Protein AF-A0A8J3CL01-F1 (afdb_monomer_lite)

Sequence (158 aa):
MAGSVVAPVLAARTAGLYGGDELVAAVVAAPDPAASWGEQIRSAIRAVTEVPAHDPRKARVKLIEVIGAGPCAEERRQRGLRAFADLLLAWLPPAAVQRGIDPDTLAVGLVAAANELFVGWIGGHLDLDRERLVEHIALLIEATANQIAGDDSPLGTY

InterPro domains:
  IPR036271 Tetracyclin repressor-like, C-terminal domain superfamily [SSF48498] (39-140)

Secondary structure (DSSP, 8-state):
-----HHHHHHHHHHHH-TT-HHHHHHHHS--TTS-HHHHHHHHHHHHHHHHHH-HHHHHIIIIITTTS-HHHHHHHHHHHHHHHHHHHTTS-THHHHTT--HHHHHHHHHHHHHHHHHHHHTT-S---HHHHHHHHHHHHHHHHHHHHTTS-SS---

Radius of gyration: 16.12 Å; chains: 1; bounding box: 37×34×44 Å

Foldseek 3Di:
DDADPLLVVLVVVPPPQPPPDPLLVQLSPQADSPDDLLVNLLRSLVSNLVVCVVPLPVVCCLQPVLVPPDDVSVVVNVSVLLSQLVSLLSSADPLCVVVVHDSSVVSSVLSVVLSVLVSCVSVVVDPDDSSRSSVVSSCSSVVVRVVSVPPDDPDDDD

Organism: NCBI:txid907463

pLDDT: mean 76.83, std 18.63, range [29.73, 96.56]

Structure (mmCIF, N/CA/C/O backbone):
data_AF-A0A8J3CL01-F1
#
_entry.id   AF-A0A8J3CL01-F1
#
loop_
_atom_site.group_PDB
_atom_site.id
_atom_site.type_symbol
_atom_site.label_atom_id
_atom_site.label_alt_id
_atom_site.label_comp_id
_atom_site.label_asym_id
_atom_site.label_entity_id
_atom_site.label_seq_id
_atom_site.pdbx_PDB_ins_code
_atom_site.Cartn_x
_atom_site.Cartn_y
_atom_site.Cartn_z
_atom_site.occupancy
_atom_site.B_iso_or_equiv
_atom_site.auth_seq_id
_atom_site.auth_comp_id
_atom_site.auth_asym_id
_atom_site.auth_atom_id
_atom_site.pdbx_PDB_model_num
ATOM 1 N N . MET A 1 1 ? 17.928 -13.318 -14.629 1.00 29.73 1 MET A N 1
ATOM 2 C CA . MET A 1 1 ? 18.687 -13.829 -13.463 1.00 29.73 1 MET A CA 1
ATOM 3 C C . MET A 1 1 ? 19.318 -12.661 -12.700 1.00 29.73 1 MET A C 1
ATOM 5 O O . MET A 1 1 ? 20.533 -12.537 -12.660 1.00 29.73 1 MET A O 1
ATOM 9 N N . ALA A 1 2 ? 18.491 -11.791 -12.114 1.00 30.92 2 ALA A N 1
ATOM 10 C CA . ALA A 1 2 ? 18.914 -10.743 -11.184 1.00 30.92 2 ALA A CA 1
ATOM 11 C C . ALA A 1 2 ? 18.177 -11.023 -9.870 1.00 30.92 2 ALA A C 1
ATOM 13 O O . ALA A 1 2 ? 17.033 -10.621 -9.684 1.00 30.92 2 ALA A O 1
ATOM 14 N N . GLY A 1 3 ? 18.779 -11.874 -9.040 1.00 30.81 3 GLY A N 1
ATOM 15 C CA . GLY A 1 3 ? 18.185 -12.329 -7.790 1.00 30.81 3 GLY A CA 1
ATOM 16 C C . GLY A 1 3 ? 18.239 -11.250 -6.711 1.00 30.81 3 GLY A C 1
ATOM 17 O O . GLY A 1 3 ? 19.301 -10.705 -6.437 1.00 30.81 3 GLY A O 1
ATOM 18 N N . SER A 1 4 ? 17.088 -10.992 -6.086 1.00 43.66 4 SER A N 1
ATOM 19 C CA . SER A 1 4 ? 16.929 -10.812 -4.635 1.00 43.66 4 SER A CA 1
ATOM 20 C C . SER A 1 4 ? 17.972 -9.941 -3.898 1.00 43.66 4 SER A C 1
ATOM 22 O O . SER A 1 4 ? 18.529 -10.360 -2.883 1.00 43.66 4 SER A O 1
ATOM 24 N N . VAL A 1 5 ? 18.206 -8.701 -4.340 1.00 40.94 5 VAL A N 1
ATOM 25 C CA . VAL A 1 5 ? 18.986 -7.712 -3.551 1.00 40.94 5 VAL A CA 1
ATOM 26 C C . VAL A 1 5 ? 18.081 -6.823 -2.677 1.00 40.94 5 VAL A C 1
ATOM 28 O O . VAL A 1 5 ? 18.558 -6.128 -1.786 1.00 40.94 5 VAL A O 1
ATOM 31 N N . VAL A 1 6 ? 16.759 -6.876 -2.868 1.00 45.94 6 VAL A N 1
ATOM 32 C CA . VAL A 1 6 ? 15.808 -5.996 -2.165 1.00 45.94 6 VAL A CA 1
ATOM 33 C C . VAL A 1 6 ? 15.578 -6.425 -0.706 1.00 45.94 6 VAL A C 1
ATOM 35 O O . VAL A 1 6 ? 15.554 -5.581 0.189 1.00 45.94 6 VAL A O 1
ATOM 38 N N . ALA A 1 7 ? 15.500 -7.731 -0.428 1.00 38.72 7 ALA A N 1
ATOM 39 C CA . ALA A 1 7 ? 15.197 -8.253 0.910 1.00 38.72 7 ALA A CA 1
ATOM 40 C C . ALA A 1 7 ? 16.244 -7.896 2.001 1.00 38.72 7 ALA A C 1
ATOM 42 O O . ALA A 1 7 ? 15.841 -7.482 3.090 1.00 38.72 7 ALA A O 1
ATOM 43 N N . PRO A 1 8 ? 17.573 -7.960 1.753 1.00 35.53 8 PRO A N 1
ATOM 44 C CA . PRO A 1 8 ? 18.574 -7.600 2.766 1.00 35.53 8 PRO A CA 1
ATOM 45 C C . PRO A 1 8 ? 18.678 -6.086 3.014 1.00 35.53 8 PRO A C 1
ATOM 47 O O . PRO A 1 8 ? 18.942 -5.660 4.138 1.00 35.53 8 PRO A O 1
ATOM 50 N N . VAL A 1 9 ? 18.459 -5.265 1.979 1.00 39.69 9 VAL A N 1
ATOM 51 C CA . VAL A 1 9 ? 18.532 -3.794 2.070 1.00 39.69 9 VAL A CA 1
ATOM 52 C C . VAL A 1 9 ? 17.346 -3.238 2.860 1.00 39.69 9 VAL A C 1
ATOM 54 O O . VAL A 1 9 ? 17.525 -2.342 3.690 1.00 39.69 9 VAL A O 1
ATOM 57 N N . LEU A 1 10 ? 16.158 -3.823 2.674 1.00 41.31 10 LEU A N 1
ATOM 58 C CA . LEU A 1 10 ? 14.972 -3.523 3.475 1.00 41.31 10 LEU A CA 1
ATOM 59 C C . LEU A 1 10 ? 15.162 -3.944 4.938 1.00 41.31 10 LEU A C 1
ATOM 61 O O . LEU A 1 10 ? 14.931 -3.134 5.830 1.00 41.31 10 LEU A O 1
ATOM 65 N N . ALA A 1 11 ? 15.668 -5.149 5.214 1.00 38.78 11 ALA A N 1
ATOM 66 C CA . ALA A 1 11 ? 15.894 -5.622 6.586 1.00 38.78 11 ALA A CA 1
ATOM 67 C C . ALA A 1 11 ? 16.926 -4.777 7.371 1.00 38.78 11 ALA A C 1
ATOM 69 O O . ALA A 1 11 ? 16.740 -4.517 8.559 1.00 38.78 11 ALA A O 1
ATOM 70 N N . ALA A 1 12 ? 17.991 -4.298 6.716 1.00 35.88 12 ALA A N 1
ATOM 71 C CA . ALA A 1 12 ? 19.048 -3.516 7.367 1.00 35.88 12 ALA A CA 1
ATOM 72 C C . ALA A 1 12 ? 18.678 -2.038 7.623 1.00 35.88 12 ALA A C 1
ATOM 74 O O . ALA A 1 12 ? 19.176 -1.448 8.582 1.00 35.88 12 ALA A O 1
ATOM 75 N N . ARG A 1 13 ? 17.793 -1.428 6.814 1.00 39.69 13 ARG A N 1
ATOM 76 C CA . ARG A 1 13 ? 17.291 -0.054 7.045 1.00 39.69 13 ARG A CA 1
ATOM 77 C C . ARG A 1 13 ? 16.098 0.011 8.011 1.00 39.69 13 ARG A C 1
ATOM 79 O O . ARG A 1 13 ? 15.896 1.035 8.656 1.00 39.69 13 ARG A O 1
ATOM 86 N N . THR A 1 14 ? 15.320 -1.061 8.145 1.00 41.25 14 THR A N 1
ATOM 87 C CA . THR A 1 14 ? 14.016 -1.051 8.843 1.00 41.25 14 THR A CA 1
ATOM 88 C C . THR A 1 14 ? 14.088 -1.202 10.367 1.00 41.25 14 THR A C 1
ATOM 90 O O . THR A 1 14 ? 13.235 -0.657 11.068 1.00 41.25 14 THR A O 1
ATOM 93 N N . ALA A 1 15 ? 15.104 -1.878 10.911 1.00 38.00 15 ALA A N 1
ATOM 94 C CA . ALA A 1 15 ? 15.146 -2.237 12.335 1.00 38.00 15 ALA A CA 1
ATOM 95 C C . ALA A 1 15 ? 15.335 -1.046 13.304 1.00 38.00 15 ALA A C 1
ATOM 97 O O . ALA A 1 15 ? 14.958 -1.143 14.470 1.00 38.00 15 ALA A O 1
ATOM 98 N N . GLY A 1 16 ? 15.896 0.079 12.840 1.00 34.53 16 GLY A N 1
ATOM 99 C CA . GLY A 1 16 ? 16.150 1.267 13.671 1.00 34.53 16 GLY A CA 1
ATOM 100 C C . GLY A 1 16 ? 15.174 2.434 13.474 1.00 34.53 16 GLY A C 1
ATOM 101 O O . GLY A 1 16 ? 15.035 3.264 14.368 1.00 34.53 16 GLY A O 1
ATOM 102 N N . LEU A 1 17 ? 14.491 2.509 12.324 1.00 39.59 17 LEU A N 1
ATOM 103 C CA . LEU A 1 17 ? 13.697 3.679 11.909 1.00 39.59 17 LEU A CA 1
ATOM 104 C C . LEU A 1 17 ? 12.191 3.564 12.221 1.00 39.59 17 LEU A C 1
ATOM 106 O O . LEU A 1 17 ? 11.524 4.587 12.369 1.00 39.59 17 LEU A O 1
ATOM 110 N N . TYR A 1 18 ? 11.6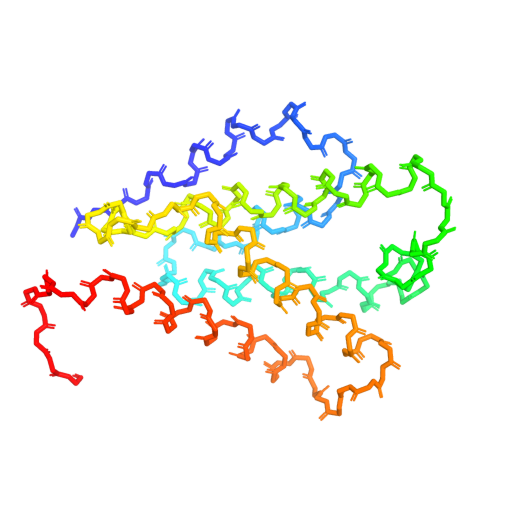55 2.346 12.375 1.00 44.56 18 TYR A N 1
ATOM 111 C CA . TYR A 1 18 ? 10.203 2.093 12.459 1.00 44.56 18 TYR A CA 1
ATOM 112 C C . TYR A 1 18 ? 9.719 1.551 13.807 1.00 44.56 18 TYR A C 1
ATOM 114 O O . TYR A 1 18 ? 8.640 0.960 13.882 1.00 44.56 18 TYR A O 1
ATOM 122 N N . GLY A 1 19 ? 10.507 1.746 14.871 1.00 35.38 19 GLY A N 1
ATOM 123 C CA . GLY A 1 19 ? 10.215 1.271 16.225 1.00 35.38 19 GLY A CA 1
ATOM 124 C C . GLY A 1 19 ? 8.768 1.551 16.651 1.00 35.38 19 GLY A C 1
ATOM 125 O O . GLY A 1 19 ? 8.429 2.665 17.045 1.00 35.38 19 GLY A O 1
ATOM 126 N N . GLY A 1 20 ? 7.915 0.527 16.553 1.00 51.44 20 GLY A N 1
ATOM 127 C CA . GLY A 1 20 ? 6.523 0.553 17.002 1.00 51.44 20 GLY A CA 1
ATOM 128 C C . GLY A 1 20 ? 5.431 0.511 15.926 1.00 51.44 20 GLY A C 1
ATOM 129 O O . GLY A 1 20 ? 4.265 0.650 16.300 1.00 51.44 20 GLY A O 1
ATOM 130 N N . ASP A 1 21 ? 5.733 0.335 14.632 1.00 68.88 21 ASP A N 1
ATOM 131 C CA . ASP A 1 21 ? 4.691 0.159 13.601 1.00 68.88 21 ASP A CA 1
ATOM 132 C C . ASP A 1 21 ? 4.547 -1.294 13.123 1.00 68.88 21 ASP A C 1
ATOM 134 O O . ASP A 1 21 ? 5.201 -1.749 12.186 1.00 68.88 21 ASP A O 1
ATOM 138 N N . GLU A 1 22 ? 3.656 -2.032 13.787 1.00 75.00 22 GLU A N 1
ATOM 139 C CA . GLU A 1 22 ? 3.315 -3.430 13.473 1.00 75.00 22 GLU A CA 1
ATOM 140 C C . GLU A 1 22 ? 2.908 -3.648 12.004 1.00 75.00 22 GLU A C 1
ATOM 142 O O . GLU A 1 22 ? 3.151 -4.718 11.455 1.00 75.00 22 GLU A O 1
ATOM 147 N N . LEU A 1 23 ? 2.330 -2.629 11.353 1.00 75.94 23 LEU A N 1
ATOM 148 C CA . LEU A 1 23 ? 1.895 -2.702 9.958 1.00 75.94 23 LEU A CA 1
ATOM 149 C C . LEU A 1 23 ? 3.093 -2.734 9.004 1.00 75.94 23 LEU A C 1
ATOM 151 O O . LEU A 1 23 ? 3.113 -3.517 8.060 1.00 75.94 23 LEU A O 1
ATOM 155 N N . VAL A 1 24 ? 4.112 -1.915 9.275 1.00 78.69 24 VAL A N 1
ATOM 156 C CA . VAL A 1 24 ? 5.361 -1.900 8.498 1.00 78.69 24 VAL A CA 1
ATOM 157 C C . VAL A 1 24 ? 6.088 -3.233 8.670 1.00 78.69 24 VAL A C 1
ATOM 159 O O . VAL A 1 24 ? 6.536 -3.822 7.691 1.00 78.69 24 VAL A O 1
ATOM 162 N N . ALA A 1 25 ? 6.143 -3.754 9.900 1.00 79.12 25 ALA A N 1
ATOM 163 C CA . ALA A 1 25 ? 6.736 -5.062 10.170 1.00 79.12 25 ALA A CA 1
ATOM 164 C C . ALA A 1 25 ? 6.010 -6.197 9.424 1.00 79.12 25 ALA A C 1
ATOM 166 O O . ALA A 1 25 ? 6.664 -7.060 8.841 1.00 79.12 25 ALA A O 1
ATOM 167 N N . ALA A 1 26 ? 4.673 -6.167 9.392 1.00 79.31 26 ALA A N 1
ATOM 168 C CA . ALA A 1 26 ? 3.873 -7.140 8.654 1.00 79.31 26 ALA A CA 1
ATOM 169 C C . ALA A 1 26 ? 4.161 -7.096 7.143 1.00 79.31 26 ALA A C 1
ATOM 171 O O . ALA A 1 26 ? 4.343 -8.144 6.529 1.00 79.31 26 ALA A O 1
ATOM 172 N N . VAL A 1 27 ? 4.282 -5.900 6.553 1.00 82.50 27 VAL A N 1
ATOM 173 C CA . VAL A 1 27 ? 4.640 -5.739 5.132 1.00 82.50 27 VAL A CA 1
ATOM 174 C C . VAL A 1 27 ? 6.028 -6.270 4.818 1.00 82.50 27 VAL A C 1
ATOM 176 O O . VAL A 1 27 ? 6.211 -6.898 3.784 1.00 82.50 27 VAL A O 1
ATOM 179 N N . VAL A 1 28 ? 7.008 -6.024 5.684 1.00 82.00 28 VAL A N 1
ATOM 180 C CA . VAL A 1 28 ? 8.385 -6.484 5.456 1.00 82.00 28 VAL A CA 1
ATOM 181 C C . VAL A 1 28 ? 8.487 -8.009 5.543 1.00 82.00 28 VAL A C 1
ATOM 183 O O . VAL A 1 28 ? 9.258 -8.608 4.800 1.00 82.00 28 VAL A O 1
ATOM 186 N N . ALA A 1 29 ? 7.718 -8.641 6.431 1.00 81.19 29 ALA A N 1
ATOM 187 C CA . ALA A 1 29 ? 7.794 -10.081 6.673 1.00 81.19 29 ALA A CA 1
ATOM 188 C C . ALA A 1 29 ? 6.967 -10.939 5.697 1.00 81.19 29 ALA A C 1
ATOM 190 O O . ALA A 1 29 ? 7.199 -12.142 5.610 1.00 81.19 29 ALA A O 1
ATOM 191 N N . ALA A 1 30 ? 5.982 -10.357 5.008 1.00 82.31 30 ALA A N 1
ATOM 192 C CA . ALA A 1 30 ? 5.005 -11.114 4.223 1.00 82.31 30 ALA A CA 1
ATOM 193 C C . ALA A 1 30 ? 5.465 -11.597 2.829 1.00 82.31 30 ALA A C 1
ATOM 195 O O . ALA A 1 30 ? 5.020 -12.669 2.408 1.00 82.31 30 ALA A O 1
ATOM 196 N N . PRO A 1 31 ? 6.279 -10.852 2.059 1.00 82.81 31 PRO A N 1
ATOM 197 C CA . PRO A 1 31 ? 6.703 -11.291 0.733 1.00 82.81 31 PRO A CA 1
ATOM 198 C C . PRO A 1 31 ? 7.636 -12.507 0.789 1.00 82.81 31 PRO A C 1
ATOM 200 O O . PRO A 1 31 ? 8.660 -12.475 1.468 1.00 82.81 31 PRO A O 1
ATOM 203 N N . ASP A 1 32 ? 7.321 -13.550 0.017 1.00 82.19 32 ASP A N 1
ATOM 204 C CA . ASP A 1 32 ? 8.273 -14.620 -0.295 1.00 82.19 32 ASP A CA 1
ATOM 205 C C . ASP A 1 32 ? 9.270 -14.106 -1.352 1.00 82.19 32 ASP A C 1
ATOM 207 O O . ASP A 1 32 ? 8.844 -13.766 -2.462 1.00 82.19 32 ASP A O 1
ATOM 211 N N . PRO A 1 33 ? 10.586 -14.057 -1.064 1.00 78.00 33 PRO A N 1
ATOM 212 C CA . PRO A 1 33 ? 11.588 -13.623 -2.035 1.00 78.00 33 PRO A CA 1
ATOM 213 C C . PRO A 1 33 ? 11.632 -14.467 -3.319 1.00 78.00 33 PRO A C 1
ATOM 215 O O . PRO A 1 33 ? 12.180 -14.006 -4.321 1.00 78.00 33 PRO A O 1
ATOM 218 N N . ALA A 1 34 ? 11.098 -15.695 -3.294 1.00 83.44 34 ALA A N 1
ATOM 219 C CA . ALA A 1 34 ? 11.015 -16.581 -4.453 1.00 83.44 34 ALA A CA 1
ATOM 220 C C . ALA A 1 34 ? 9.773 -16.340 -5.332 1.00 83.44 34 ALA A C 1
ATOM 222 O O . ALA A 1 34 ? 9.740 -16.820 -6.468 1.00 83.44 34 ALA A O 1
ATOM 223 N N . ALA A 1 35 ? 8.767 -15.610 -4.840 1.00 84.50 35 ALA A N 1
ATOM 224 C CA . ALA A 1 35 ? 7.551 -15.309 -5.592 1.00 84.50 35 ALA A CA 1
ATOM 225 C C . ALA A 1 35 ? 7.791 -14.234 -6.664 1.00 84.50 35 ALA A C 1
ATOM 227 O O . ALA A 1 35 ? 8.749 -13.454 -6.581 1.00 84.50 35 ALA A O 1
ATOM 228 N N . SER A 1 36 ? 6.907 -14.147 -7.666 1.00 85.69 36 SER A N 1
ATOM 229 C CA . SER A 1 36 ? 6.982 -13.045 -8.628 1.00 85.69 36 SER A CA 1
ATOM 230 C C . SER A 1 36 ? 6.758 -11.701 -7.931 1.00 85.69 36 SER A C 1
ATOM 232 O O . SER A 1 36 ? 6.167 -11.615 -6.853 1.00 85.69 36 SER A O 1
ATOM 234 N N . TRP A 1 37 ? 7.214 -10.622 -8.560 1.00 83.44 37 TRP A N 1
ATOM 235 C CA . TRP A 1 37 ? 7.064 -9.276 -8.012 1.00 83.44 37 TRP A CA 1
ATOM 236 C C . TRP A 1 37 ? 5.596 -8.904 -7.729 1.00 83.44 37 TRP A C 1
ATOM 238 O O . TRP A 1 37 ? 5.290 -8.380 -6.658 1.00 83.44 37 TRP A O 1
ATOM 248 N N . GLY A 1 38 ? 4.674 -9.255 -8.631 1.00 86.19 38 GLY A N 1
ATOM 249 C CA . GLY A 1 38 ? 3.241 -9.018 -8.426 1.00 86.19 38 GLY A CA 1
ATOM 250 C C . GLY A 1 38 ? 2.660 -9.818 -7.253 1.00 86.19 38 GLY A C 1
ATOM 251 O O . GLY A 1 38 ? 1.788 -9.337 -6.528 1.00 86.19 38 GLY A O 1
ATOM 252 N N . GLU A 1 39 ? 3.158 -11.028 -6.999 1.00 89.44 39 GLU A N 1
ATOM 253 C CA . GLU A 1 39 ? 2.743 -11.825 -5.835 1.00 89.44 39 GLU A CA 1
ATOM 254 C C . GLU A 1 39 ? 3.328 -11.289 -4.528 1.00 89.44 39 GLU A C 1
ATOM 256 O O . GLU A 1 39 ? 2.634 -11.277 -3.509 1.00 89.44 39 GLU A O 1
ATOM 261 N N . GLN A 1 40 ? 4.560 -10.777 -4.557 1.00 87.06 40 GLN A N 1
ATOM 262 C CA . GLN A 1 40 ? 5.170 -10.084 -3.421 1.00 87.06 40 GLN A CA 1
ATOM 263 C C . GLN A 1 40 ? 4.359 -8.839 -3.027 1.00 87.06 40 GLN A C 1
ATOM 265 O O . GLN A 1 40 ? 4.047 -8.670 -1.846 1.00 87.06 40 GLN A O 1
ATOM 270 N N . ILE A 1 41 ? 3.934 -8.025 -4.004 1.00 88.88 41 ILE A N 1
ATOM 271 C CA . ILE A 1 41 ? 3.058 -6.863 -3.776 1.00 88.88 41 ILE A CA 1
ATOM 272 C C . ILE A 1 41 ? 1.733 -7.291 -3.145 1.00 88.88 41 ILE A C 1
ATOM 274 O O . ILE A 1 41 ? 1.337 -6.757 -2.107 1.00 88.88 41 ILE A O 1
ATOM 278 N N . ARG A 1 42 ? 1.055 -8.285 -3.728 1.00 93.62 42 ARG A N 1
ATOM 279 C CA . ARG A 1 42 ? -0.212 -8.789 -3.181 1.00 93.62 42 ARG A CA 1
ATOM 280 C C . ARG A 1 42 ? -0.050 -9.326 -1.759 1.00 93.62 42 ARG A C 1
ATOM 282 O O . ARG A 1 42 ? -0.907 -9.065 -0.919 1.00 93.62 42 ARG A O 1
ATOM 289 N N . SER A 1 43 ? 1.043 -10.038 -1.465 1.00 91.06 43 SER A N 1
ATOM 290 C CA . SER A 1 43 ? 1.338 -10.543 -0.115 1.00 91.06 43 SER A CA 1
ATOM 291 C C . SER A 1 43 ? 1.512 -9.405 0.896 1.00 91.06 43 SER A C 1
ATOM 293 O O . SER A 1 43 ? 0.894 -9.417 1.961 1.00 91.06 43 SER A O 1
ATOM 295 N N . ALA A 1 44 ? 2.274 -8.371 0.531 1.00 88.75 44 ALA A N 1
ATOM 296 C CA . ALA A 1 44 ? 2.447 -7.171 1.343 1.00 88.75 44 ALA A CA 1
ATOM 297 C C . ALA A 1 44 ? 1.111 -6.465 1.641 1.00 88.75 44 ALA A C 1
ATOM 299 O O . ALA A 1 44 ? 0.819 -6.144 2.794 1.00 88.75 44 ALA A O 1
ATOM 300 N N . ILE A 1 45 ? 0.262 -6.266 0.628 1.00 91.38 45 ILE A N 1
ATOM 301 C CA . ILE A 1 45 ? -1.047 -5.614 0.803 1.00 91.38 45 ILE A CA 1
ATOM 302 C C . ILE A 1 45 ? -1.981 -6.487 1.654 1.00 91.38 45 ILE A C 1
ATOM 304 O O . ILE A 1 45 ? -2.680 -5.980 2.539 1.00 91.38 45 ILE A O 1
ATOM 308 N N . ARG A 1 46 ? -1.969 -7.814 1.459 1.00 92.75 46 ARG A N 1
ATOM 309 C CA . ARG A 1 46 ? -2.707 -8.745 2.324 1.00 92.75 46 ARG A CA 1
ATOM 310 C C . ARG A 1 46 ? -2.283 -8.611 3.782 1.00 92.75 46 ARG A C 1
ATOM 312 O O . ARG A 1 46 ? -3.154 -8.535 4.644 1.00 92.75 46 ARG A O 1
ATOM 319 N N . ALA A 1 47 ? -0.990 -8.496 4.064 1.00 88.44 47 ALA A N 1
ATOM 320 C CA . ALA A 1 47 ? -0.499 -8.341 5.431 1.00 88.44 47 ALA A CA 1
ATOM 321 C C . ALA A 1 47 ? -1.023 -7.065 6.116 1.00 88.44 47 ALA A C 1
ATOM 323 O O . ALA A 1 47 ? -1.438 -7.110 7.273 1.00 88.44 47 ALA A O 1
ATOM 324 N N . VAL A 1 48 ? -1.087 -5.940 5.394 1.00 82.69 48 VAL A N 1
ATOM 325 C CA . VAL A 1 48 ? -1.667 -4.682 5.913 1.00 82.69 48 VAL A CA 1
ATOM 326 C C . VAL A 1 48 ? -3.164 -4.822 6.175 1.00 82.69 48 VAL A C 1
ATOM 328 O O . VAL A 1 48 ? -3.660 -4.376 7.210 1.00 82.69 48 VAL A O 1
ATOM 331 N N . THR A 1 49 ? -3.888 -5.455 5.251 1.00 86.25 49 THR A N 1
ATOM 332 C CA . THR A 1 49 ? -5.350 -5.616 5.337 1.00 86.25 49 THR A CA 1
ATOM 333 C C . THR A 1 49 ? -5.798 -6.648 6.380 1.00 86.25 49 THR A C 1
ATOM 335 O O . THR A 1 49 ? -6.968 -6.650 6.753 1.00 86.25 49 THR A O 1
ATOM 338 N N . GLU A 1 50 ? -4.891 -7.476 6.910 1.00 82.94 50 GLU A N 1
ATOM 339 C CA . GLU A 1 50 ? -5.174 -8.417 8.008 1.00 82.94 50 GLU A CA 1
ATOM 340 C C . GLU A 1 50 ? -5.303 -7.710 9.372 1.00 82.94 50 GLU A C 1
ATOM 342 O O . GLU A 1 50 ? -6.063 -8.133 10.241 1.00 82.94 50 GLU A O 1
ATOM 347 N N . VAL A 1 51 ? -4.606 -6.588 9.581 1.00 71.62 51 VAL A N 1
ATOM 348 C CA . VAL A 1 51 ? -4.627 -5.880 10.874 1.00 71.62 51 VAL A CA 1
ATOM 349 C C . V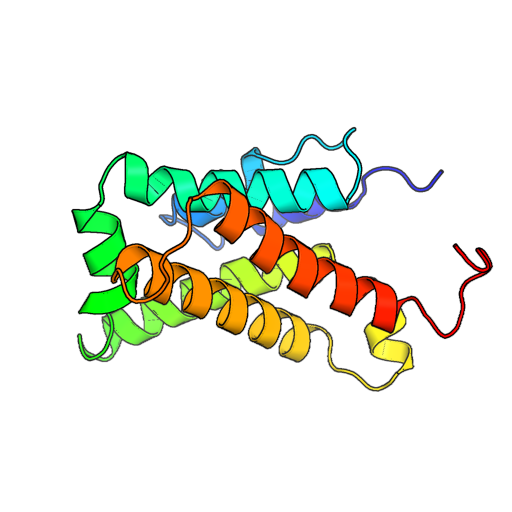AL A 1 51 ? -6.026 -5.361 11.255 1.00 71.62 51 VAL A C 1
ATOM 351 O O . VAL A 1 51 ? -6.434 -5.574 12.400 1.00 71.62 51 VAL A O 1
ATOM 354 N N . PRO A 1 52 ? -6.814 -4.749 10.346 1.00 66.56 52 PRO A N 1
ATOM 355 C CA . PRO A 1 52 ? -8.218 -4.440 10.609 1.00 66.5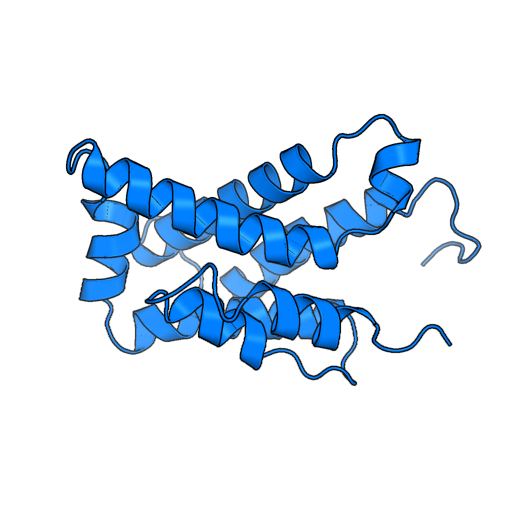6 52 PRO A CA 1
ATOM 356 C C . PRO A 1 52 ? -9.091 -5.667 10.870 1.00 66.56 52 PRO A C 1
ATOM 358 O O . PRO A 1 52 ? -10.074 -5.534 11.589 1.00 66.56 52 PRO A O 1
ATOM 361 N N . ALA A 1 53 ? -8.765 -6.843 10.318 1.00 65.88 53 ALA A N 1
ATOM 362 C CA . ALA A 1 53 ? -9.528 -8.066 10.578 1.00 65.88 53 ALA A CA 1
ATOM 363 C C . ALA A 1 53 ? -9.362 -8.536 12.035 1.00 65.88 53 ALA A C 1
ATOM 365 O O . ALA A 1 53 ? -10.305 -9.052 12.633 1.00 65.88 53 ALA A O 1
ATOM 366 N N . HIS A 1 54 ? -8.189 -8.292 12.630 1.00 68.62 54 HIS A N 1
ATOM 367 C CA . HIS A 1 54 ? -7.915 -8.599 14.033 1.00 68.62 54 HIS A CA 1
ATOM 368 C C . HIS A 1 54 ? -8.403 -7.523 15.016 1.00 68.62 54 HIS A C 1
ATOM 370 O O . HIS A 1 54 ? -8.896 -7.869 16.090 1.00 68.62 54 HIS A O 1
ATOM 376 N N . ASP A 1 55 ? -8.282 -6.232 14.681 1.00 73.06 55 ASP A N 1
ATOM 377 C CA . ASP A 1 55 ? -8.805 -5.132 15.507 1.00 73.06 55 ASP A CA 1
ATOM 378 C C . ASP A 1 55 ? -9.335 -3.964 14.646 1.00 73.06 55 ASP A C 1
ATOM 380 O O . ASP A 1 55 ? -8.620 -2.984 14.385 1.00 73.06 55 ASP A O 1
ATOM 384 N N . PRO A 1 56 ? -10.620 -4.020 14.245 1.00 73.88 56 PRO A N 1
ATOM 385 C CA . PRO A 1 56 ? -11.251 -2.968 13.449 1.00 73.88 56 PRO A CA 1
ATOM 386 C C . PRO A 1 56 ? -11.212 -1.592 14.125 1.00 73.88 56 PRO A C 1
ATOM 388 O O . PRO A 1 56 ? -11.118 -0.561 13.457 1.00 73.88 56 PRO A O 1
ATOM 391 N N . ARG A 1 57 ? -11.251 -1.552 15.466 1.00 75.88 57 ARG A N 1
ATOM 392 C CA . ARG A 1 57 ? -11.222 -0.301 16.234 1.00 75.88 57 ARG A CA 1
ATOM 393 C C . ARG A 1 57 ? -9.859 0.362 16.111 1.00 75.88 57 ARG A C 1
ATOM 395 O O . ARG A 1 57 ? -9.783 1.562 15.873 1.00 75.88 57 ARG A O 1
ATOM 402 N N . LYS A 1 58 ? -8.782 -0.416 16.233 1.00 74.56 58 LYS A N 1
ATOM 403 C CA . LYS A 1 58 ? -7.411 0.082 16.076 1.00 74.56 58 LYS A CA 1
ATOM 404 C C . LYS A 1 58 ? -7.163 0.609 14.666 1.00 74.56 58 LYS A C 1
ATOM 406 O O . LYS A 1 58 ? -6.551 1.665 14.518 1.00 74.56 58 LYS A O 1
ATOM 411 N N . ALA A 1 59 ? -7.668 -0.087 13.649 1.00 76.19 59 ALA A N 1
ATOM 412 C CA . ALA A 1 59 ? -7.577 0.366 12.266 1.00 76.19 59 ALA A CA 1
ATOM 413 C C . ALA A 1 59 ? -8.322 1.693 12.051 1.00 76.19 59 ALA A C 1
ATOM 415 O O . ALA A 1 59 ? -7.755 2.638 11.505 1.00 76.19 59 ALA A O 1
ATOM 416 N N . ARG A 1 60 ? -9.545 1.812 12.578 1.00 79.94 60 ARG A N 1
ATOM 417 C CA . ARG A 1 60 ? -10.334 3.049 12.528 1.00 79.94 60 ARG A CA 1
ATOM 418 C C . ARG A 1 60 ? -9.649 4.220 13.243 1.00 79.94 60 ARG A C 1
ATOM 420 O O . ARG A 1 60 ? -9.569 5.305 12.671 1.00 79.94 60 ARG A O 1
ATOM 427 N N . VAL A 1 61 ? -9.090 4.001 14.435 1.00 80.81 61 VAL A N 1
ATOM 428 C CA . VAL A 1 61 ? -8.328 5.033 15.162 1.00 80.81 61 VAL A CA 1
ATOM 429 C C . VAL A 1 61 ? -7.123 5.501 14.343 1.00 80.81 61 VAL A C 1
ATOM 431 O O . VAL A 1 61 ? -6.902 6.699 14.183 1.00 80.81 61 VAL A O 1
ATOM 434 N N . LYS A 1 62 ? -6.347 4.558 13.796 1.00 75.31 62 LYS A N 1
ATOM 435 C CA . LYS A 1 62 ? -5.108 4.855 13.064 1.00 75.31 62 LYS A CA 1
ATOM 436 C C . LYS A 1 62 ? -5.329 5.541 11.716 1.00 75.31 62 LYS A C 1
ATOM 438 O O . LYS A 1 62 ? -4.448 6.283 11.296 1.00 75.31 62 LYS A O 1
ATOM 443 N N . LEU A 1 63 ? -6.438 5.264 11.034 1.00 78.50 63 LEU A N 1
ATOM 444 C CA . LEU A 1 63 ? -6.635 5.663 9.635 1.00 78.50 63 LEU A CA 1
ATOM 445 C C . LEU A 1 63 ? -7.697 6.747 9.451 1.00 78.50 63 LEU A C 1
ATOM 447 O O . LEU A 1 63 ? -7.583 7.547 8.530 1.00 78.50 63 LEU A O 1
ATOM 451 N N . ILE A 1 64 ? -8.703 6.797 10.327 1.00 82.75 64 ILE A N 1
ATOM 452 C CA . ILE A 1 64 ? -9.835 7.724 10.208 1.00 82.75 64 ILE A CA 1
ATOM 453 C C . ILE A 1 64 ? -9.758 8.787 11.305 1.00 82.75 64 ILE A C 1
ATOM 455 O O . ILE A 1 64 ? -9.712 9.978 11.017 1.00 82.75 64 ILE A O 1
ATOM 459 N N . GLU A 1 65 ? -9.698 8.374 12.571 1.00 85.25 65 GLU A N 1
ATOM 460 C CA . GLU A 1 65 ? -9.798 9.306 13.709 1.00 85.25 65 GLU A CA 1
ATOM 461 C C . GLU A 1 65 ? -8.496 10.076 13.971 1.00 85.25 65 GLU A C 1
ATOM 463 O O . GLU A 1 65 ? -8.504 11.108 14.636 1.00 85.25 65 GLU A O 1
ATOM 468 N N . VAL A 1 66 ? -7.376 9.611 13.408 1.00 82.56 66 VAL A N 1
ATOM 469 C CA . VAL A 1 66 ? -6.094 10.331 13.421 1.00 82.56 66 VAL A CA 1
ATOM 470 C C . VAL A 1 66 ? -6.198 11.703 12.737 1.00 82.56 66 VAL A C 1
ATOM 472 O O . VAL A 1 66 ? -5.436 12.618 13.055 1.00 82.56 66 VAL A O 1
ATOM 475 N N . ILE A 1 67 ? -7.143 11.863 11.804 1.00 82.06 67 ILE A N 1
ATOM 476 C CA . ILE A 1 67 ? -7.348 13.102 11.059 1.00 82.06 67 ILE A CA 1
ATOM 477 C C . ILE A 1 67 ? -7.938 14.158 11.997 1.00 82.06 67 ILE A C 1
ATOM 479 O O . ILE A 1 67 ? -9.027 14.001 12.539 1.00 82.06 67 ILE A O 1
ATOM 483 N N . GLY A 1 68 ? -7.206 15.255 12.194 1.00 86.44 68 GLY A N 1
ATOM 484 C CA . GLY A 1 68 ? -7.615 16.329 13.104 1.00 86.44 68 GLY A CA 1
ATOM 485 C C . GLY A 1 68 ? -7.282 16.083 14.581 1.00 86.44 68 GLY A C 1
ATOM 486 O O . GLY A 1 68 ? -7.561 16.950 15.405 1.00 86.44 68 GLY A O 1
ATOM 487 N N . ALA A 1 69 ? -6.609 14.979 14.929 1.00 88.19 69 ALA A N 1
ATOM 488 C CA . ALA A 1 69 ? -6.205 14.657 16.306 1.00 88.19 69 ALA A CA 1
ATOM 489 C C . ALA A 1 69 ? -5.007 15.486 16.838 1.00 88.19 69 ALA A C 1
ATOM 491 O O . ALA A 1 69 ? -4.449 15.192 17.897 1.00 88.19 69 ALA A O 1
ATOM 492 N N . GLY A 1 70 ? -4.606 16.535 16.116 1.00 90.75 70 GLY A N 1
ATOM 493 C CA . GLY A 1 70 ? -3.545 17.469 16.494 1.00 90.75 70 GLY A CA 1
ATOM 494 C C . GLY A 1 70 ? -2.157 17.142 15.916 1.00 90.75 70 GLY A C 1
ATOM 495 O O . GLY A 1 70 ? -1.976 16.127 15.239 1.00 90.75 70 GLY A O 1
ATOM 496 N N . PRO A 1 71 ? -1.150 18.001 16.175 1.00 89.31 71 PRO A N 1
ATOM 497 C CA . PRO A 1 71 ? 0.144 17.951 15.484 1.00 89.31 71 PRO A CA 1
ATOM 498 C C . PRO A 1 71 ? 0.920 16.643 15.682 1.00 89.31 71 PRO A C 1
ATOM 500 O O . PRO A 1 71 ? 1.449 16.087 14.728 1.00 89.31 71 PRO A O 1
ATOM 503 N N . CYS A 1 72 ? 0.938 16.101 16.904 1.00 86.56 72 CYS A N 1
ATOM 504 C CA . CYS A 1 72 ? 1.650 14.855 17.206 1.00 86.56 72 CYS A CA 1
ATOM 505 C C . CYS A 1 72 ? 1.073 13.652 16.435 1.00 86.56 72 CYS A C 1
ATOM 507 O O . CYS A 1 72 ? 1.816 12.807 15.927 1.00 86.56 72 CYS A O 1
ATOM 509 N N . ALA A 1 73 ? -0.257 13.591 16.315 1.00 83.31 73 ALA A N 1
ATOM 510 C CA . ALA A 1 73 ? -0.942 12.545 15.566 1.00 83.31 73 ALA A CA 1
ATOM 511 C C . ALA A 1 73 ? -0.647 12.656 14.064 1.00 83.31 73 ALA A C 1
ATOM 513 O O . ALA A 1 73 ? -0.305 11.655 13.431 1.00 83.31 73 ALA A O 1
ATOM 514 N N . GLU A 1 74 ? -0.684 13.875 13.519 1.00 86.31 74 GLU A N 1
ATOM 515 C CA . GLU A 1 74 ? -0.335 14.125 12.120 1.00 86.31 74 GLU A CA 1
ATOM 516 C C . GLU A 1 74 ? 1.120 13.744 11.824 1.00 86.31 74 GLU A C 1
ATOM 518 O O . GLU A 1 74 ? 1.394 13.028 10.864 1.00 86.31 74 GLU A O 1
ATOM 523 N N . GLU A 1 75 ? 2.067 14.122 12.683 1.00 86.56 75 GLU A N 1
ATOM 524 C CA . GLU A 1 75 ? 3.465 13.722 12.529 1.00 86.56 75 GLU A CA 1
ATOM 525 C C . GLU A 1 75 ? 3.646 12.199 12.557 1.00 86.56 75 GLU A C 1
ATOM 527 O O . GLU A 1 75 ? 4.405 11.646 11.755 1.00 86.56 75 GLU A O 1
ATOM 532 N N . ARG A 1 76 ? 2.957 11.501 13.470 1.00 83.56 76 ARG A N 1
ATOM 533 C CA . ARG A 1 76 ? 3.007 10.035 13.568 1.00 83.56 76 ARG A CA 1
ATOM 534 C C . ARG A 1 76 ? 2.450 9.377 12.307 1.00 83.56 76 ARG A C 1
ATOM 536 O O . ARG A 1 76 ? 3.065 8.425 11.823 1.00 83.56 76 ARG A O 1
ATOM 543 N N . ARG A 1 77 ? 1.336 9.892 11.779 1.00 85.19 77 ARG A N 1
ATOM 544 C CA . ARG A 1 77 ? 0.710 9.437 10.530 1.00 85.19 77 ARG A CA 1
ATOM 545 C C . ARG A 1 77 ? 1.650 9.628 9.347 1.00 85.19 77 ARG A C 1
ATOM 547 O O . ARG A 1 77 ? 1.919 8.687 8.609 1.00 85.19 77 ARG A O 1
ATOM 554 N N . GLN A 1 78 ? 2.220 10.821 9.221 1.00 87.88 78 GLN A N 1
ATOM 555 C CA . GLN A 1 78 ? 3.146 11.164 8.148 1.00 87.88 78 GLN A CA 1
ATOM 556 C C . GLN A 1 78 ? 4.435 10.335 8.201 1.00 87.88 78 GLN A C 1
ATOM 558 O O . GLN A 1 78 ? 4.944 9.924 7.162 1.00 87.88 78 GLN A O 1
ATOM 563 N N . ARG A 1 79 ? 4.959 10.030 9.399 1.00 87.25 79 ARG A N 1
ATOM 564 C CA . ARG A 1 79 ? 6.076 9.079 9.555 1.00 87.25 79 ARG A CA 1
ATOM 565 C C . ARG A 1 79 ? 5.711 7.673 9.072 1.00 87.25 79 ARG A C 1
ATOM 567 O O . ARG A 1 79 ? 6.531 7.051 8.410 1.00 87.25 79 ARG A O 1
ATOM 574 N N . GLY A 1 80 ? 4.501 7.197 9.367 1.00 84.06 80 GLY A N 1
ATOM 575 C CA . GLY A 1 80 ? 4.019 5.898 8.888 1.00 84.06 80 GLY A CA 1
ATOM 576 C C . GLY A 1 80 ? 3.889 5.843 7.365 1.00 84.06 80 GLY A C 1
ATOM 577 O O . GLY A 1 80 ? 4.401 4.924 6.741 1.00 84.06 80 GLY A O 1
ATOM 578 N N . LEU A 1 81 ? 3.282 6.858 6.743 1.00 87.69 81 LEU A N 1
ATOM 579 C CA . LEU A 1 81 ? 3.172 6.921 5.279 1.00 87.69 81 LEU A CA 1
ATOM 580 C C . LEU A 1 81 ? 4.545 6.977 4.599 1.00 87.69 81 LEU A C 1
ATOM 582 O O . LEU A 1 81 ? 4.767 6.277 3.615 1.00 87.69 81 LEU A O 1
ATOM 586 N N . ARG A 1 82 ? 5.489 7.745 5.157 1.00 89.81 82 ARG A N 1
ATOM 587 C CA . ARG A 1 82 ? 6.876 7.768 4.669 1.00 89.81 82 ARG A CA 1
ATOM 588 C C . ARG A 1 82 ? 7.553 6.403 4.780 1.00 89.81 82 ARG A C 1
ATOM 590 O O . ARG A 1 82 ? 8.200 5.991 3.830 1.00 89.81 82 ARG A O 1
ATOM 597 N N . ALA A 1 83 ? 7.324 5.668 5.868 1.00 87.06 83 ALA A N 1
ATOM 598 C CA . ALA A 1 83 ? 7.837 4.308 6.020 1.00 87.06 83 ALA A CA 1
ATOM 599 C C . ALA A 1 83 ? 7.397 3.380 4.883 1.00 87.06 83 ALA A C 1
ATOM 601 O O . ALA A 1 83 ? 8.211 2.663 4.313 1.00 87.06 83 ALA A O 1
ATOM 602 N N . PHE A 1 84 ? 6.112 3.407 4.525 1.00 86.12 84 PHE A N 1
ATOM 603 C CA . PHE A 1 84 ? 5.614 2.618 3.398 1.00 86.12 84 PHE A CA 1
ATOM 604 C C . PHE A 1 84 ? 6.164 3.107 2.058 1.00 86.12 84 PHE A C 1
ATOM 606 O O . PHE A 1 84 ? 6.429 2.285 1.184 1.00 86.12 84 PHE A O 1
ATOM 613 N N . ALA A 1 85 ? 6.359 4.419 1.893 1.00 90.38 85 ALA A N 1
ATOM 614 C CA . ALA A 1 85 ? 6.944 4.974 0.676 1.00 90.38 85 ALA A CA 1
ATOM 615 C C . ALA A 1 85 ? 8.392 4.499 0.492 1.00 90.38 85 ALA A C 1
ATOM 617 O O . ALA A 1 85 ? 8.747 4.085 -0.606 1.00 90.38 85 ALA A O 1
ATOM 618 N N . ASP A 1 86 ? 9.185 4.446 1.565 1.00 88.25 86 ASP A N 1
ATOM 619 C CA . ASP A 1 86 ? 10.550 3.907 1.534 1.00 88.25 86 ASP A CA 1
ATOM 620 C C . ASP A 1 86 ? 10.575 2.430 1.095 1.00 88.25 86 ASP A C 1
ATOM 622 O O . ASP A 1 86 ? 11.450 2.015 0.331 1.00 88.25 86 ASP A O 1
ATOM 626 N N . LEU A 1 87 ? 9.605 1.628 1.559 1.00 85.44 87 LEU A N 1
ATOM 627 C CA . LEU A 1 87 ? 9.467 0.227 1.146 1.00 85.44 87 LEU A CA 1
ATOM 628 C C . LEU A 1 87 ? 9.121 0.115 -0.341 1.00 85.44 87 LEU A C 1
ATOM 630 O O . LEU A 1 87 ? 9.735 -0.668 -1.063 1.00 85.44 87 LEU A O 1
ATOM 634 N N . LEU A 1 88 ? 8.156 0.914 -0.802 1.00 85.88 88 LEU A N 1
ATOM 635 C CA . LEU A 1 88 ? 7.720 0.901 -2.193 1.00 85.88 88 LEU A CA 1
ATOM 636 C C . LEU A 1 88 ? 8.817 1.402 -3.138 1.00 85.88 88 LEU A C 1
ATOM 638 O O . LEU A 1 88 ? 9.002 0.835 -4.211 1.00 85.88 88 LEU A O 1
ATOM 642 N N . LEU A 1 89 ? 9.583 2.413 -2.727 1.00 86.88 89 LEU A N 1
ATOM 643 C CA . LEU A 1 89 ? 10.723 2.931 -3.477 1.00 86.88 89 LEU A CA 1
ATOM 644 C C . LEU A 1 89 ? 11.755 1.836 -3.770 1.00 86.88 89 LEU A C 1
ATOM 646 O O . LEU A 1 89 ? 12.284 1.774 -4.877 1.00 86.88 89 LEU A O 1
ATOM 650 N N . ALA A 1 90 ? 11.997 0.931 -2.817 1.00 81.25 90 ALA A N 1
ATOM 651 C CA . ALA A 1 90 ? 12.896 -0.207 -3.011 1.00 81.25 90 ALA A CA 1
ATOM 652 C C . ALA A 1 90 ? 12.383 -1.231 -4.047 1.00 81.25 90 ALA A C 1
ATOM 654 O O . ALA A 1 90 ? 13.163 -2.052 -4.532 1.00 81.25 90 ALA A O 1
ATOM 655 N N . TRP A 1 91 ? 11.089 -1.193 -4.381 1.00 76.88 91 TRP A N 1
ATOM 656 C CA . TRP A 1 91 ? 10.455 -2.034 -5.398 1.00 76.88 91 TRP A CA 1
ATOM 657 C C . TRP A 1 91 ? 10.284 -1.348 -6.754 1.00 76.88 91 TRP A C 1
ATOM 659 O O . TRP A 1 91 ? 10.035 -2.043 -7.739 1.00 76.88 91 TRP A O 1
ATOM 669 N N . LEU A 1 92 ? 10.403 -0.020 -6.831 1.00 77.69 92 LEU A N 1
ATOM 670 C CA . LEU A 1 92 ? 10.256 0.703 -8.090 1.00 77.69 92 LEU A CA 1
ATOM 671 C C . LEU A 1 92 ? 11.479 0.490 -9.002 1.00 77.69 92 LEU A C 1
ATOM 673 O O . LEU A 1 92 ? 12.621 0.496 -8.533 1.00 77.69 92 LEU A O 1
ATOM 677 N N . PRO A 1 93 ? 11.274 0.327 -10.322 1.00 72.00 93 PRO A N 1
ATOM 678 C CA . PRO A 1 93 ? 12.378 0.181 -11.259 1.00 72.00 93 PRO A CA 1
ATOM 679 C C . PRO A 1 93 ? 13.215 1.476 -11.340 1.00 72.00 93 PRO A C 1
ATOM 681 O O . PRO A 1 93 ? 12.647 2.572 -11.360 1.00 72.00 93 PRO A O 1
ATOM 684 N N . PRO A 1 94 ? 14.554 1.387 -11.501 1.00 69.50 94 PRO A N 1
ATOM 685 C CA . PRO A 1 94 ? 15.428 2.561 -11.643 1.00 69.50 94 PRO A CA 1
ATOM 686 C C . PRO A 1 94 ? 15.080 3.485 -12.826 1.00 69.50 94 PRO A C 1
ATOM 688 O O . PRO A 1 94 ? 15.504 4.640 -12.858 1.00 69.50 94 PRO A O 1
ATOM 691 N N . ALA A 1 95 ? 14.304 2.986 -13.795 1.00 68.31 95 ALA A N 1
ATOM 692 C CA . ALA A 1 95 ? 13.884 3.700 -15.000 1.00 68.31 95 ALA A CA 1
ATOM 693 C C . ALA A 1 95 ? 13.033 4.961 -14.727 1.00 68.31 95 ALA A C 1
ATOM 695 O O . ALA A 1 95 ? 12.940 5.823 -15.597 1.00 68.31 95 ALA A O 1
ATOM 696 N N . ALA A 1 96 ? 12.478 5.139 -13.518 1.00 65.50 96 ALA A N 1
ATOM 697 C CA . ALA A 1 96 ? 11.741 6.358 -13.146 1.00 65.50 96 ALA A CA 1
ATOM 698 C C . ALA A 1 96 ? 12.593 7.626 -13.325 1.00 65.50 96 ALA A C 1
ATOM 700 O O . ALA A 1 96 ? 12.149 8.610 -13.920 1.00 65.50 96 ALA A O 1
ATOM 701 N N . VAL A 1 97 ? 13.857 7.554 -12.897 1.00 63.34 97 VAL A N 1
ATOM 702 C CA . VAL A 1 97 ? 14.810 8.670 -12.962 1.00 63.34 97 VAL A CA 1
ATOM 703 C C . VAL A 1 97 ? 15.092 9.077 -14.410 1.00 63.34 97 VAL A C 1
ATOM 705 O O . VAL A 1 97 ? 15.232 10.260 -14.714 1.00 63.34 97 VAL A O 1
ATOM 708 N N . GLN A 1 98 ? 15.120 8.111 -15.331 1.00 64.38 98 GLN A N 1
ATOM 709 C CA . GLN A 1 98 ? 15.419 8.347 -16.747 1.00 64.38 98 GLN A CA 1
ATOM 710 C C . GLN A 1 98 ? 14.314 9.140 -17.458 1.00 64.38 98 GLN A C 1
ATOM 712 O O . GLN A 1 98 ? 14.576 9.808 -18.455 1.00 64.38 98 GLN A O 1
ATOM 717 N N . ARG A 1 99 ? 13.093 9.132 -16.911 1.00 70.12 99 ARG A N 1
ATOM 718 C CA . ARG A 1 99 ? 11.944 9.889 -17.426 1.00 70.12 99 ARG A CA 1
ATOM 719 C C . ARG A 1 99 ? 11.767 11.255 -16.758 1.00 70.12 99 ARG A C 1
ATOM 721 O O . ARG A 1 99 ? 10.741 11.900 -16.956 1.00 70.12 99 ARG A O 1
ATOM 728 N N . GLY A 1 100 ? 12.735 11.689 -15.946 1.00 76.25 100 GLY A N 1
ATOM 729 C CA . GLY A 1 100 ? 12.639 12.929 -15.170 1.00 76.25 100 GLY A CA 1
ATOM 730 C C . GLY A 1 100 ? 11.594 12.873 -14.052 1.00 76.25 100 GLY A C 1
ATOM 731 O O . GLY A 1 100 ? 11.188 13.919 -13.550 1.00 76.25 100 GLY A O 1
ATOM 732 N N . ILE A 1 101 ? 11.146 11.671 -13.673 1.00 84.19 101 ILE A N 1
ATOM 733 C CA . ILE A 1 101 ? 10.236 11.462 -12.548 1.00 84.19 101 ILE A CA 1
ATOM 734 C C . ILE A 1 101 ? 11.069 11.274 -11.285 1.00 84.19 101 ILE A C 1
ATOM 736 O O . ILE A 1 101 ? 11.983 10.452 -11.254 1.00 84.19 101 ILE A O 1
ATOM 740 N N . ASP A 1 102 ? 10.726 12.020 -10.239 1.00 86.44 102 ASP A N 1
ATOM 741 C CA . ASP A 1 102 ? 11.285 11.817 -8.908 1.00 86.44 102 ASP A CA 1
ATOM 742 C C . ASP A 1 102 ? 10.666 10.555 -8.267 1.00 86.44 102 ASP A C 1
ATOM 744 O O . ASP A 1 102 ? 9.461 10.546 -7.977 1.00 86.44 102 ASP A O 1
ATOM 748 N N . PRO A 1 103 ? 11.440 9.469 -8.075 1.00 84.25 103 PRO A N 1
ATOM 749 C CA . PRO A 1 103 ? 10.909 8.201 -7.591 1.00 84.25 103 PRO A CA 1
ATOM 750 C C . PRO A 1 103 ? 10.425 8.277 -6.136 1.00 84.25 103 PRO A C 1
ATOM 752 O O . PRO A 1 103 ? 9.483 7.566 -5.786 1.00 84.25 103 PRO A O 1
ATOM 755 N N . ASP A 1 104 ? 10.994 9.162 -5.312 1.00 87.75 104 ASP A N 1
ATOM 756 C CA . ASP A 1 104 ? 10.540 9.400 -3.938 1.00 87.75 104 ASP A CA 1
ATOM 757 C C . ASP A 1 104 ? 9.125 9.996 -3.928 1.00 87.75 104 ASP A C 1
ATOM 759 O O . ASP A 1 104 ? 8.210 9.460 -3.294 1.00 87.75 104 ASP A O 1
ATOM 763 N N . THR A 1 105 ? 8.908 11.069 -4.698 1.00 90.12 105 THR A N 1
ATOM 764 C CA . THR A 1 105 ? 7.582 11.689 -4.858 1.00 90.12 105 THR A CA 1
ATOM 765 C C . THR A 1 105 ? 6.559 10.697 -5.416 1.00 90.12 105 THR A C 1
ATOM 767 O O . THR A 1 105 ? 5.416 10.650 -4.952 1.00 90.12 105 THR A O 1
ATOM 770 N N . LEU A 1 106 ? 6.960 9.866 -6.381 1.00 89.88 106 LEU A N 1
ATOM 771 C CA . LEU A 1 106 ? 6.092 8.835 -6.942 1.00 89.88 106 LEU A CA 1
ATOM 772 C C . LEU A 1 106 ? 5.694 7.778 -5.901 1.00 89.88 106 LEU A C 1
ATOM 774 O O . LEU A 1 106 ? 4.515 7.431 -5.802 1.00 89.88 106 LEU A O 1
ATOM 778 N N . ALA A 1 107 ? 6.654 7.282 -5.116 1.00 90.44 107 ALA A N 1
ATOM 779 C CA . ALA A 1 107 ? 6.396 6.299 -4.069 1.00 90.44 107 ALA A CA 1
ATOM 780 C C . ALA A 1 107 ? 5.426 6.849 -3.013 1.00 90.44 107 ALA A C 1
ATOM 782 O O . ALA A 1 107 ? 4.471 6.167 -2.634 1.00 90.44 107 ALA A O 1
ATOM 783 N N . VAL A 1 108 ? 5.605 8.109 -2.600 1.00 92.12 108 VAL A N 1
ATOM 784 C CA . VAL A 1 108 ? 4.670 8.801 -1.699 1.00 92.12 108 VAL A CA 1
ATOM 785 C C . VAL A 1 108 ? 3.266 8.872 -2.304 1.00 92.12 108 VAL A C 1
ATO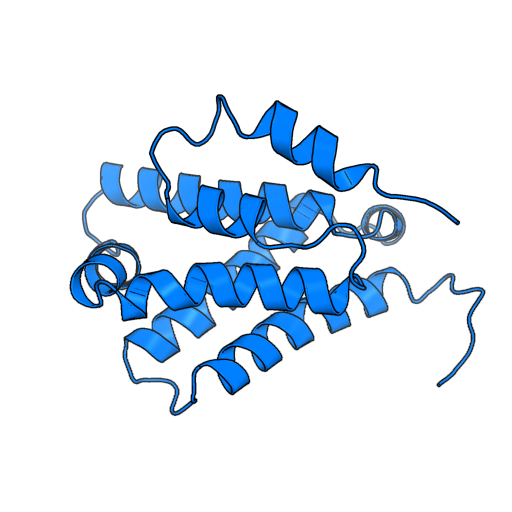M 787 O O . VAL A 1 108 ? 2.292 8.578 -1.611 1.00 92.12 108 VAL A O 1
ATOM 790 N N . GLY A 1 109 ? 3.144 9.221 -3.588 1.00 93.19 109 GLY A N 1
ATOM 791 C CA . GLY A 1 109 ? 1.855 9.300 -4.280 1.00 93.19 109 GLY A CA 1
ATOM 792 C C . GLY A 1 109 ? 1.121 7.957 -4.348 1.00 93.19 109 GLY A C 1
ATOM 793 O O . GLY A 1 109 ? -0.066 7.883 -4.029 1.00 93.19 109 GLY A O 1
ATOM 794 N N . LEU A 1 110 ? 1.829 6.882 -4.698 1.00 93.25 110 LEU A N 1
ATOM 795 C CA . LEU A 1 110 ? 1.265 5.529 -4.746 1.00 93.25 110 LEU A CA 1
ATOM 796 C C . LEU A 1 110 ? 0.818 5.042 -3.362 1.00 93.25 110 LEU A C 1
ATOM 798 O O . LEU A 1 110 ? -0.269 4.481 -3.228 1.00 93.25 110 LEU A O 1
ATOM 802 N N . VAL A 1 111 ? 1.613 5.301 -2.321 1.00 92.25 111 VAL A N 1
ATOM 803 C CA . VAL A 1 111 ? 1.242 4.967 -0.938 1.00 92.25 111 VAL A CA 1
ATOM 804 C C . VAL A 1 111 ? 0.043 5.782 -0.467 1.00 92.25 111 VAL A C 1
ATOM 806 O O . VAL A 1 111 ? -0.836 5.235 0.195 1.00 92.25 111 VAL A O 1
ATOM 809 N N . ALA A 1 112 ? -0.035 7.067 -0.819 1.00 92.44 112 ALA A N 1
ATOM 810 C CA . ALA A 1 112 ? -1.190 7.897 -0.496 1.00 92.44 112 ALA A CA 1
ATOM 811 C C . ALA A 1 112 ? -2.471 7.363 -1.157 1.00 92.44 112 ALA A C 1
ATOM 813 O O . ALA A 1 112 ? -3.497 7.250 -0.487 1.00 92.44 112 ALA A O 1
ATOM 814 N N . ALA A 1 113 ? -2.402 6.963 -2.430 1.00 94.94 113 ALA A N 1
ATOM 815 C CA . ALA A 1 113 ? -3.523 6.348 -3.137 1.00 94.94 113 ALA A CA 1
ATOM 816 C C . ALA A 1 113 ? -3.940 5.005 -2.510 1.00 94.94 113 ALA A C 1
ATOM 818 O O . ALA A 1 113 ? -5.125 4.774 -2.275 1.00 94.94 113 ALA A O 1
ATOM 819 N N . ALA A 1 114 ? -2.976 4.142 -2.173 1.00 93.25 114 ALA A N 1
ATOM 820 C CA . ALA A 1 114 ? -3.246 2.880 -1.486 1.00 93.25 114 ALA A CA 1
ATOM 821 C C . ALA A 1 114 ? -3.890 3.097 -0.104 1.00 93.25 114 ALA A C 1
ATOM 823 O O . ALA A 1 114 ? -4.862 2.424 0.241 1.00 93.25 114 ALA A O 1
ATOM 824 N N . ASN A 1 115 ? -3.386 4.064 0.672 1.00 91.50 115 ASN A N 1
ATOM 825 C CA . ASN A 1 115 ? -3.960 4.449 1.959 1.00 91.50 115 ASN A CA 1
ATOM 826 C C . ASN A 1 115 ? -5.408 4.926 1.808 1.00 91.50 115 ASN A C 1
ATOM 828 O O . ASN A 1 115 ? -6.253 4.538 2.607 1.00 91.50 115 ASN A O 1
ATOM 832 N N . GLU A 1 116 ? -5.706 5.741 0.797 1.00 93.50 116 GLU A N 1
ATOM 833 C CA . GLU A 1 116 ? -7.061 6.250 0.573 1.00 93.50 116 GLU A CA 1
ATOM 834 C C . GLU A 1 116 ? -8.049 5.128 0.228 1.00 93.50 116 GLU A C 1
ATOM 836 O O . GLU A 1 116 ? -9.139 5.062 0.796 1.00 93.50 116 GLU A O 1
ATOM 841 N N . LEU A 1 117 ? -7.647 4.179 -0.626 1.00 94.12 117 LEU A N 1
ATOM 842 C CA . LEU A 1 117 ? -8.454 2.986 -0.904 1.00 94.12 117 LEU A CA 1
ATOM 843 C C . LEU A 1 117 ? -8.705 2.170 0.371 1.00 94.12 117 LEU A C 1
ATOM 845 O O . LEU A 1 117 ? -9.812 1.685 0.607 1.00 94.12 117 LEU A O 1
ATOM 849 N N . PHE A 1 118 ? -7.698 2.055 1.234 1.00 89.69 118 PHE A N 1
ATOM 850 C CA . PHE A 1 118 ? -7.824 1.334 2.494 1.00 89.69 118 PHE A CA 1
ATOM 851 C C . PHE A 1 118 ? -8.746 2.040 3.500 1.00 89.69 118 PHE A C 1
ATOM 853 O O . PHE A 1 118 ? -9.585 1.392 4.129 1.00 89.69 118 PHE A O 1
ATOM 860 N N . VAL A 1 119 ? -8.641 3.369 3.615 1.00 89.56 119 VAL A N 1
ATOM 861 C CA . VAL A 1 119 ? -9.541 4.214 4.416 1.00 89.56 119 VAL A CA 1
ATOM 862 C C . VAL A 1 119 ? -10.981 4.070 3.928 1.00 89.56 119 VAL A C 1
ATOM 864 O O . VAL A 1 119 ? -11.877 3.840 4.740 1.00 89.56 119 VAL A O 1
ATOM 867 N N . GLY A 1 120 ? -11.205 4.151 2.614 1.00 91.81 120 GLY A N 1
ATOM 868 C CA . GLY A 1 120 ? -12.528 4.002 2.013 1.00 91.81 120 GLY A CA 1
ATOM 869 C C . GLY A 1 120 ? -13.147 2.629 2.276 1.00 91.81 120 GLY A C 1
ATOM 870 O O . GLY A 1 120 ? -14.333 2.542 2.595 1.00 91.81 120 GLY A O 1
ATOM 871 N N . TRP A 1 121 ? -12.345 1.564 2.213 1.00 91.94 121 TRP A N 1
ATOM 872 C CA . TRP A 1 121 ? -12.784 0.207 2.543 1.00 91.94 121 TRP A CA 1
ATOM 873 C C . TRP A 1 121 ? -13.163 0.056 4.025 1.00 91.94 121 TRP A C 1
ATOM 875 O O . TRP A 1 121 ? -14.265 -0.389 4.335 1.00 91.94 121 TRP A O 1
ATOM 885 N N . ILE A 1 122 ? -12.313 0.507 4.955 1.00 87.31 122 ILE A N 1
ATOM 886 C CA . ILE A 1 122 ? -12.589 0.436 6.406 1.00 87.31 122 ILE A CA 1
ATOM 887 C C . ILE A 1 122 ? -13.774 1.321 6.807 1.00 87.31 122 ILE A C 1
ATOM 889 O O . ILE A 1 122 ? -14.546 0.968 7.700 1.00 87.31 122 ILE A O 1
ATOM 893 N N . GLY A 1 123 ? -13.921 2.478 6.163 1.00 88.44 123 GLY A N 1
ATOM 894 C CA . GLY A 1 123 ? -15.034 3.399 6.380 1.00 88.44 123 GLY A CA 1
ATOM 895 C C . GLY A 1 123 ? -16.369 2.907 5.813 1.00 88.44 123 GLY A C 1
ATOM 896 O O . GLY A 1 123 ? -17.395 3.523 6.091 1.00 88.44 123 GLY A O 1
ATOM 897 N N . GLY A 1 124 ? -16.374 1.819 5.033 1.00 90.12 124 GLY A N 1
ATOM 898 C CA . GLY A 1 124 ? -17.564 1.318 4.341 1.00 90.12 124 GLY A CA 1
ATOM 899 C C . GLY A 1 124 ? -18.010 2.199 3.169 1.00 90.12 124 GLY A C 1
ATOM 900 O O . GLY A 1 124 ? -19.161 2.127 2.748 1.00 90.12 124 GLY A O 1
ATOM 901 N N . HIS A 1 125 ? -17.125 3.058 2.655 1.00 91.69 125 HIS A N 1
ATOM 902 C CA . HIS A 1 125 ? -17.375 3.898 1.479 1.00 91.69 125 HIS A CA 1
ATOM 903 C C . HIS A 1 125 ? -17.069 3.171 0.165 1.00 91.69 125 HIS A C 1
ATOM 905 O O . HIS A 1 125 ? -17.598 3.546 -0.879 1.00 91.69 125 HIS A O 1
ATOM 911 N N . LEU A 1 126 ? -16.232 2.132 0.217 1.00 92.31 126 LEU A N 1
ATOM 912 C CA . LEU A 1 126 ? -15.964 1.234 -0.901 1.00 92.31 126 LEU A CA 1
ATOM 913 C C . LEU A 1 126 ? -16.614 -0.124 -0.636 1.00 92.31 126 LEU A C 1
ATOM 915 O O . LEU A 1 126 ? -16.206 -0.842 0.276 1.00 92.31 126 LEU A O 1
ATOM 919 N N . ASP A 1 127 ? -17.599 -0.480 -1.461 1.00 93.50 127 ASP A N 1
ATOM 920 C CA . ASP A 1 127 ? -18.254 -1.791 -1.438 1.00 93.50 127 ASP A CA 1
ATOM 921 C C . ASP A 1 127 ? -17.391 -2.829 -2.174 1.00 93.50 127 ASP A C 1
ATOM 923 O O . ASP A 1 127 ? -17.613 -3.175 -3.338 1.00 93.50 127 ASP A O 1
ATOM 927 N N . LEU A 1 128 ? -16.314 -3.241 -1.507 1.00 93.19 128 LEU A N 1
ATOM 928 C CA . LEU A 1 128 ? -15.344 -4.213 -1.996 1.00 93.19 128 LEU A CA 1
ATOM 929 C C . LEU A 1 128 ? -15.094 -5.271 -0.923 1.00 93.19 128 LEU A C 1
ATOM 931 O O . LEU A 1 128 ? -14.933 -4.962 0.260 1.00 93.19 128 LEU A O 1
ATOM 935 N N . ASP A 1 129 ? -14.980 -6.528 -1.347 1.00 93.75 129 ASP A N 1
ATOM 936 C CA . ASP A 1 129 ? -14.327 -7.527 -0.511 1.00 93.75 129 ASP A CA 1
ATOM 937 C C . ASP A 1 129 ? -12.812 -7.256 -0.426 1.00 93.75 129 ASP A C 1
ATOM 939 O O . ASP A 1 129 ? -12.233 -6.479 -1.196 1.00 93.75 129 ASP A O 1
ATOM 943 N N . ARG A 1 130 ? -12.164 -7.897 0.550 1.00 92.25 130 ARG A N 1
ATOM 944 C CA . ARG A 1 130 ? -10.740 -7.703 0.835 1.00 92.25 130 ARG A CA 1
ATOM 945 C C . ARG A 1 130 ? -9.844 -8.037 -0.359 1.00 92.25 130 ARG A C 1
ATOM 947 O O . ARG A 1 130 ? -8.898 -7.299 -0.611 1.00 92.25 130 ARG A O 1
ATOM 954 N N . 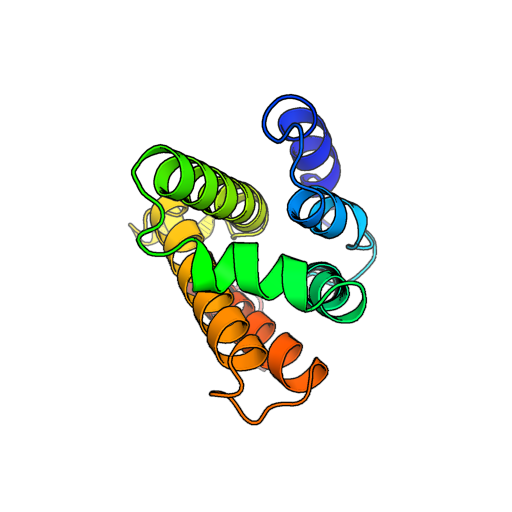GLU A 1 131 ? -10.102 -9.131 -1.071 1.00 94.88 131 GLU A N 1
ATOM 955 C CA . GLU A 1 131 ? -9.223 -9.532 -2.178 1.00 94.88 131 GLU A CA 1
ATOM 956 C C . GLU A 1 131 ? -9.382 -8.598 -3.371 1.00 94.88 131 GLU A C 1
ATOM 958 O O . GLU A 1 131 ? -8.397 -8.227 -4.000 1.00 94.88 131 GLU A O 1
ATOM 963 N N . ARG A 1 132 ? -10.591 -8.097 -3.633 1.00 96.38 132 ARG A N 1
ATOM 964 C CA . ARG A 1 132 ? -10.779 -7.042 -4.629 1.00 96.38 132 ARG A CA 1
ATOM 965 C C . ARG A 1 132 ? -10.014 -5.783 -4.239 1.00 96.38 132 ARG A C 1
ATOM 967 O O . ARG A 1 132 ? -9.380 -5.204 -5.114 1.00 96.38 132 ARG A O 1
ATOM 974 N N . LEU A 1 133 ? -10.007 -5.370 -2.969 1.00 95.50 133 LEU A N 1
ATOM 975 C CA . LEU A 1 133 ? -9.164 -4.252 -2.522 1.00 95.50 133 LEU A CA 1
ATOM 976 C C . LEU A 1 133 ? -7.673 -4.520 -2.798 1.00 95.50 133 LEU A C 1
ATOM 978 O O . LEU A 1 133 ? -6.992 -3.649 -3.344 1.00 95.50 133 LEU A O 1
ATOM 982 N N . VAL A 1 134 ? -7.182 -5.717 -2.454 1.00 95.69 134 VAL A N 1
ATOM 983 C CA . VAL A 1 134 ? -5.793 -6.139 -2.710 1.00 95.69 134 VAL A CA 1
ATOM 984 C C . VAL A 1 134 ? -5.456 -6.017 -4.194 1.00 95.69 134 VAL A C 1
ATOM 986 O O . VAL A 1 134 ? -4.449 -5.401 -4.536 1.00 95.69 134 VAL A O 1
ATOM 989 N N . GLU A 1 135 ? -6.315 -6.532 -5.074 1.00 96.56 135 GLU A N 1
ATOM 990 C CA . GLU A 1 135 ? -6.096 -6.482 -6.521 1.00 96.56 135 GLU A CA 1
ATOM 991 C C . GLU A 1 135 ? -6.107 -5.052 -7.077 1.00 96.56 135 GLU A C 1
ATOM 993 O O . GLU A 1 135 ? -5.288 -4.735 -7.934 1.00 96.56 135 GLU A O 1
ATOM 998 N N . HIS A 1 136 ? -6.967 -4.153 -6.583 1.00 96.38 136 HIS A N 1
ATOM 999 C CA . HIS A 1 136 ? -6.977 -2.758 -7.052 1.00 96.38 136 HIS A CA 1
ATOM 1000 C C . HIS A 1 136 ? -5.696 -2.012 -6.660 1.00 96.38 136 HIS A C 1
ATOM 1002 O O . HIS A 1 136 ? -5.138 -1.274 -7.474 1.00 96.38 136 HIS A O 1
ATOM 1008 N N . ILE A 1 137 ? -5.213 -2.209 -5.429 1.00 95.44 137 ILE A N 1
ATOM 1009 C CA . ILE A 1 137 ? -3.962 -1.594 -4.967 1.00 95.44 137 ILE A CA 1
ATOM 1010 C C . ILE A 1 137 ? -2.767 -2.192 -5.725 1.00 95.44 137 ILE A C 1
ATOM 1012 O O . ILE A 1 137 ? -1.891 -1.446 -6.165 1.00 95.44 137 ILE A O 1
ATOM 1016 N N . ALA A 1 138 ? -2.744 -3.514 -5.923 1.00 93.94 138 ALA A N 1
ATOM 1017 C CA . ALA A 1 138 ? -1.697 -4.181 -6.692 1.00 93.94 138 ALA A CA 1
ATOM 1018 C C . ALA A 1 138 ? -1.664 -3.670 -8.138 1.00 93.94 138 ALA A C 1
ATOM 1020 O O . ALA A 1 138 ? -0.610 -3.255 -8.611 1.00 93.94 138 ALA A O 1
ATOM 1021 N N . LEU A 1 139 ? -2.823 -3.590 -8.799 1.00 94.00 139 LEU A N 1
ATOM 1022 C CA . LEU A 1 139 ? -2.943 -3.078 -10.162 1.00 94.00 139 LEU A CA 1
ATOM 1023 C C . LEU A 1 139 ? -2.418 -1.642 -10.292 1.00 94.00 139 LEU A C 1
ATOM 1025 O O . LEU A 1 139 ? -1.716 -1.346 -11.255 1.00 94.00 139 LEU A O 1
ATOM 1029 N N . LEU A 1 140 ? -2.716 -0.754 -9.335 1.00 93.31 140 LEU A N 1
ATOM 1030 C CA . LEU A 1 140 ? -2.211 0.625 -9.335 1.00 93.31 140 LEU A CA 1
ATOM 1031 C C . LEU A 1 140 ? -0.673 0.664 -9.338 1.00 93.31 140 LEU A C 1
ATOM 1033 O O . LEU A 1 140 ? -0.060 1.409 -10.108 1.00 93.31 140 LEU A O 1
ATOM 1037 N N . ILE A 1 141 ? -0.052 -0.138 -8.473 1.00 90.62 141 ILE A N 1
ATOM 1038 C CA . ILE A 1 141 ? 1.404 -0.195 -8.326 1.00 90.62 141 ILE A CA 1
ATOM 1039 C C . ILE A 1 141 ? 2.035 -0.831 -9.569 1.00 90.62 141 ILE A C 1
ATOM 1041 O O . ILE A 1 141 ? 2.975 -0.276 -10.139 1.00 90.62 141 ILE A O 1
ATOM 1045 N N . GLU A 1 142 ? 1.492 -1.961 -10.019 1.00 89.69 142 GLU A N 1
ATOM 1046 C CA . GLU A 1 142 ? 1.982 -2.716 -11.172 1.00 89.69 142 GLU A CA 1
ATOM 1047 C C . GLU A 1 142 ? 1.878 -1.920 -12.468 1.00 89.69 142 GLU A C 1
ATOM 1049 O O . GLU A 1 142 ? 2.861 -1.809 -13.197 1.00 89.69 142 GLU A O 1
ATOM 1054 N N . ALA A 1 143 ? 0.725 -1.303 -12.738 1.00 90.06 143 ALA A N 1
ATOM 1055 C CA . ALA A 1 143 ? 0.534 -0.466 -13.918 1.00 90.06 143 ALA A CA 1
ATOM 1056 C C . ALA A 1 143 ? 1.537 0.693 -13.945 1.00 90.06 143 ALA A C 1
ATOM 1058 O O . ALA A 1 143 ? 2.129 0.978 -14.985 1.00 90.06 143 ALA A O 1
ATOM 1059 N N . THR A 1 144 ? 1.776 1.321 -12.792 1.00 88.50 144 THR A N 1
ATOM 1060 C CA . THR A 1 144 ? 2.735 2.423 -12.677 1.00 88.50 144 THR A CA 1
ATOM 1061 C C . THR A 1 144 ? 4.165 1.956 -12.932 1.00 88.50 144 THR A C 1
ATOM 1063 O O . THR A 1 144 ? 4.876 2.559 -13.734 1.00 88.50 144 THR A O 1
ATOM 1066 N N . ALA A 1 145 ? 4.589 0.859 -12.304 1.00 83.38 145 ALA A N 1
ATOM 1067 C CA . ALA A 1 145 ? 5.928 0.316 -12.504 1.00 83.38 145 ALA A CA 1
ATOM 1068 C C . ALA A 1 145 ? 6.150 -0.157 -13.947 1.00 83.38 145 ALA A C 1
ATOM 1070 O O . ALA A 1 145 ? 7.196 0.132 -14.529 1.00 83.38 145 ALA A O 1
ATOM 1071 N N . ASN A 1 146 ? 5.155 -0.816 -14.546 1.00 83.75 146 ASN A N 1
ATOM 1072 C CA . ASN A 1 146 ? 5.197 -1.253 -15.939 1.00 83.75 146 ASN A CA 1
ATOM 1073 C C . ASN A 1 146 ? 5.284 -0.060 -16.894 1.00 83.75 146 ASN A C 1
ATOM 1075 O O . ASN A 1 146 ? 6.088 -0.083 -17.819 1.00 83.75 146 ASN A O 1
ATOM 1079 N N . GLN A 1 147 ? 4.530 1.013 -16.642 1.00 83.00 147 GLN A N 1
ATOM 1080 C CA . GLN A 1 147 ? 4.597 2.237 -17.444 1.00 83.00 147 GLN A CA 1
ATOM 1081 C C . GLN A 1 147 ? 5.956 2.938 -17.329 1.00 83.00 147 GLN A C 1
ATOM 1083 O O . GLN A 1 147 ? 6.395 3.606 -18.261 1.00 83.00 147 GLN A O 1
ATOM 1088 N N . ILE A 1 148 ? 6.627 2.816 -16.184 1.00 77.88 148 ILE A N 1
ATOM 1089 C CA . ILE A 1 148 ? 7.970 3.366 -15.973 1.00 77.88 148 ILE A CA 1
ATOM 1090 C C . ILE A 1 148 ? 9.036 2.510 -16.653 1.00 77.88 148 ILE A C 1
ATOM 1092 O O . IL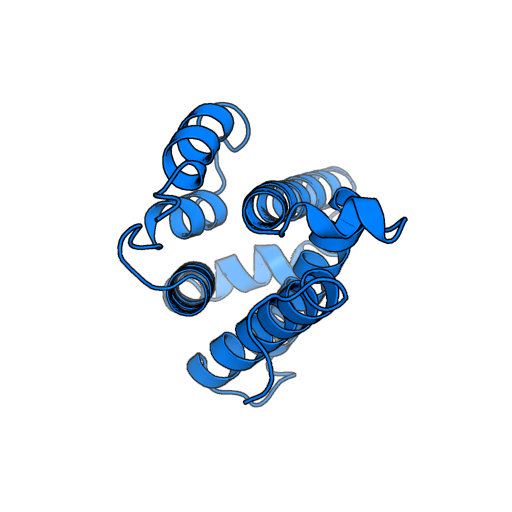E A 1 148 ? 9.970 3.061 -17.227 1.00 77.88 148 ILE A O 1
ATOM 1096 N N . ALA A 1 149 ? 8.897 1.185 -16.605 1.00 74.31 149 ALA A N 1
ATOM 1097 C CA . ALA A 1 149 ? 9.766 0.261 -17.329 1.00 74.31 149 ALA A CA 1
ATOM 1098 C C . ALA A 1 149 ? 9.554 0.339 -18.858 1.00 74.31 149 ALA A C 1
ATOM 1100 O O . ALA A 1 149 ? 10.471 0.083 -19.638 1.00 74.31 149 ALA A O 1
ATOM 1101 N N . GLY A 1 150 ? 8.347 0.715 -19.285 1.00 62.84 150 GLY A N 1
ATOM 1102 C CA . GLY A 1 150 ? 7.908 0.820 -20.673 1.00 62.84 150 GLY A CA 1
ATOM 1103 C C . GLY A 1 150 ? 8.227 2.160 -21.337 1.00 62.84 150 GLY A C 1
ATOM 1104 O O . GLY A 1 150 ? 7.325 2.950 -21.588 1.00 62.84 150 GLY A O 1
ATOM 1105 N N . ASP A 1 151 ? 9.508 2.364 -21.638 1.00 51.84 151 ASP A N 1
ATOM 1106 C CA . ASP A 1 151 ? 10.014 3.006 -22.872 1.00 51.84 151 ASP A CA 1
ATOM 1107 C C . ASP A 1 151 ? 11.361 2.368 -23.317 1.00 51.84 151 ASP A C 1
ATOM 1109 O O . ASP A 1 151 ? 11.967 2.813 -24.285 1.00 51.84 151 ASP A O 1
ATOM 1113 N N . ASP A 1 152 ? 11.808 1.288 -22.645 1.00 50.81 152 ASP A N 1
ATOM 1114 C CA . ASP A 1 152 ? 13.065 0.571 -22.926 1.00 50.81 152 ASP A CA 1
ATOM 1115 C C . ASP A 1 152 ? 12.941 -0.946 -22.616 1.00 50.81 152 ASP A C 1
ATOM 1117 O O . ASP A 1 152 ? 13.800 -1.574 -21.992 1.00 50.81 152 ASP A O 1
ATOM 1121 N N . SER A 1 153 ? 11.825 -1.575 -23.010 1.00 40.19 153 SER A N 1
ATOM 1122 C CA . SER A 1 153 ? 11.642 -3.024 -22.827 1.00 40.19 153 SER A CA 1
ATOM 1123 C C . SER A 1 153 ? 12.301 -3.828 -23.963 1.00 40.19 153 SER A C 1
ATOM 1125 O O . SER A 1 153 ? 11.896 -3.671 -25.116 1.00 40.19 153 SER A O 1
ATOM 1127 N N . PRO A 1 154 ? 13.226 -4.775 -23.681 1.00 39.97 154 PRO A N 1
ATOM 1128 C CA . PRO A 1 154 ? 13.590 -5.837 -24.622 1.00 39.97 154 PRO A CA 1
ATOM 1129 C C . PRO A 1 154 ? 12.545 -6.969 -24.665 1.00 39.97 154 PRO A C 1
ATOM 1131 O O . PRO A 1 154 ? 12.714 -7.936 -25.404 1.00 39.97 154 PRO A O 1
ATOM 1134 N N . LEU A 1 155 ? 11.471 -6.883 -23.875 1.00 46.31 155 LEU A N 1
ATOM 1135 C CA . LEU A 1 155 ? 10.354 -7.822 -23.887 1.00 46.31 155 LEU A CA 1
ATOM 1136 C C . LEU A 1 155 ? 9.149 -7.119 -24.504 1.00 46.31 155 LEU A C 1
ATOM 1138 O O . LEU A 1 155 ? 8.429 -6.361 -23.851 1.00 46.31 155 LEU A O 1
ATOM 1142 N N . GLY A 1 156 ? 9.017 -7.326 -25.811 1.00 35.19 156 GLY A N 1
ATOM 1143 C CA . GLY A 1 156 ? 7.865 -6.909 -26.586 1.00 35.19 156 GLY A CA 1
ATOM 1144 C C . GLY A 1 156 ? 6.573 -7.549 -26.082 1.00 35.19 156 GLY A C 1
ATOM 1145 O O . GLY A 1 156 ? 6.571 -8.666 -25.580 1.00 35.19 156 GLY A O 1
ATOM 1146 N N . THR A 1 157 ? 5.509 -6.768 -26.235 1.00 44.25 157 THR A N 1
ATOM 1147 C CA . THR A 1 157 ? 4.143 -7.172 -26.584 1.00 44.25 157 THR A CA 1
ATOM 1148 C C . THR A 1 157 ? 3.624 -8.532 -26.084 1.00 44.25 157 THR A C 1
ATOM 1150 O O . THR A 1 157 ? 3.940 -9.572 -26.656 1.00 44.25 157 THR A O 1
ATOM 1153 N N . TYR A 1 158 ? 2.646 -8.400 -25.175 1.00 43.22 158 TYR A N 1
ATOM 1154 C CA . TYR A 1 158 ? 1.599 -9.337 -24.729 1.00 43.22 158 TYR A CA 1
ATOM 1155 C C . TYR A 1 158 ? 1.970 -10.402 -23.696 1.00 43.22 158 TYR A C 1
ATOM 1157 O O . TYR A 1 158 ? 2.706 -11.356 -24.020 1.00 43.22 158 TYR A O 1
#